Protein AF-A0A7R9R1E2-F1 (afdb_monomer)

Solvent-accessible surface area (backbone atoms only — not comparable to full-atom values): 6616 Å² total; per-residue (Å²): 108,76,72,56,48,27,56,52,49,40,52,48,47,70,73,67,60,62,84,61,45,80,42,80,61,98,63,92,46,63,40,60,72,70,61,75,51,52,69,43,85,47,77,92,64,73,69,56,78,78,54,96,47,94,82,52,51,57,68,95,64,85,60,48,78,83,49,60,67,67,58,45,48,53,50,49,55,51,50,47,62,74,41,40,69,61,50,50,58,49,36,54,52,46,35,74,73,74,42,78,75,68,83,79,129

Structure (mmCIF, N/CA/C/O backbone):
data_AF-A0A7R9R1E2-F1
#
_entry.id   AF-A0A7R9R1E2-F1
#
loop_
_atom_site.group_PDB
_atom_site.id
_atom_site.type_symbol
_atom_site.label_atom_id
_atom_site.label_alt_id
_atom_site.label_comp_id
_atom_site.label_asym_id
_atom_site.label_entity_id
_atom_site.label_seq_id
_atom_site.pdbx_PDB_ins_code
_atom_site.Cartn_x
_atom_site.Cartn_y
_atom_site.Cartn_z
_atom_site.occupancy
_atom_site.B_iso_or_equiv
_atom_site.auth_seq_id
_atom_site.auth_comp_id
_atom_site.auth_asym_id
_atom_site.auth_atom_id
_atom_site.pdbx_PDB_model_num
ATOM 1 N N . MET A 1 1 ? -9.989 12.004 -2.104 1.00 58.34 1 MET A N 1
ATOM 2 C CA . MET A 1 1 ? -10.372 10.600 -2.363 1.00 58.34 1 MET A CA 1
ATOM 3 C C . MET A 1 1 ? -9.896 9.649 -1.265 1.00 58.34 1 MET A C 1
ATOM 5 O O . MET A 1 1 ? -10.740 9.168 -0.530 1.00 58.34 1 MET A O 1
ATOM 9 N N . THR A 1 2 ? -8.593 9.386 -1.074 1.00 64.06 2 THR A N 1
ATOM 10 C CA . THR A 1 2 ? -8.145 8.396 -0.057 1.00 64.06 2 THR A CA 1
ATOM 11 C C . THR A 1 2 ? -8.410 8.826 1.390 1.00 64.06 2 THR A C 1
ATOM 13 O O . THR A 1 2 ? -8.748 7.995 2.221 1.00 64.06 2 THR A O 1
ATOM 16 N N . LYS A 1 3 ? -8.313 10.129 1.687 1.00 78.12 3 LYS A N 1
ATOM 17 C CA . LYS A 1 3 ? -8.632 10.674 3.020 1.00 78.12 3 LYS A CA 1
ATOM 18 C C . LYS A 1 3 ? -10.130 10.609 3.333 1.00 78.12 3 LYS A C 1
ATOM 20 O O . LYS A 1 3 ? -10.501 10.362 4.470 1.00 78.12 3 LYS A O 1
ATOM 25 N N . ASP A 1 4 ? -10.969 10.789 2.317 1.00 87.44 4 ASP A N 1
ATOM 26 C CA . ASP A 1 4 ? -12.428 10.723 2.460 1.00 87.44 4 ASP A CA 1
ATOM 27 C C . ASP A 1 4 ? -12.874 9.278 2.719 1.00 87.44 4 ASP A C 1
ATOM 29 O O . ASP A 1 4 ? -13.759 9.037 3.533 1.00 87.44 4 ASP A O 1
ATOM 33 N N . LEU A 1 5 ? -12.199 8.307 2.086 1.00 89.69 5 LEU A N 1
ATOM 34 C CA . LEU A 1 5 ? -12.427 6.885 2.337 1.00 89.69 5 LEU A CA 1
ATOM 35 C C . LEU A 1 5 ? -12.115 6.496 3.789 1.00 89.69 5 LEU A C 1
ATOM 37 O O . LEU A 1 5 ? -12.863 5.710 4.356 1.00 89.69 5 LEU A O 1
ATOM 41 N N . ASP A 1 6 ? -11.061 7.056 4.395 1.00 94.31 6 ASP A N 1
ATOM 42 C CA . ASP A 1 6 ? -10.719 6.805 5.807 1.00 94.31 6 ASP A CA 1
ATOM 43 C C . ASP A 1 6 ? -11.883 7.156 6.742 1.00 94.31 6 ASP A C 1
ATOM 45 O O . ASP A 1 6 ? -12.270 6.353 7.584 1.00 94.31 6 ASP A O 1
ATOM 49 N N . VAL A 1 7 ? -12.492 8.328 6.532 1.00 94.81 7 VAL A N 1
ATOM 50 C CA . VAL A 1 7 ? -13.637 8.813 7.319 1.00 94.81 7 VAL A CA 1
ATOM 51 C C . VAL A 1 7 ? -14.876 7.946 7.099 1.00 94.81 7 VAL A C 1
ATOM 53 O O . VAL A 1 7 ? -15.588 7.628 8.048 1.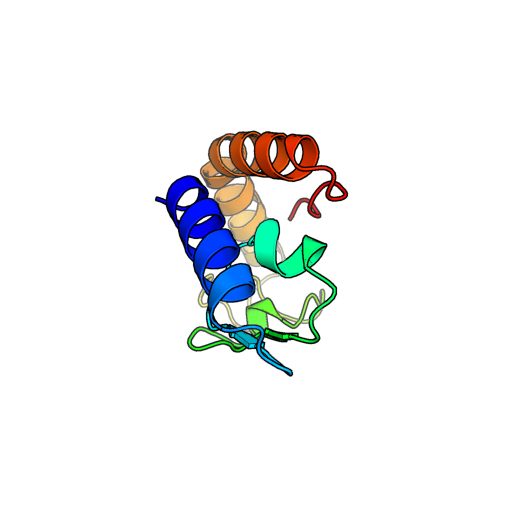00 94.81 7 VAL A O 1
ATOM 56 N N . ILE A 1 8 ? -15.137 7.549 5.851 1.00 95.44 8 ILE A N 1
ATOM 57 C CA . ILE A 1 8 ? -16.276 6.682 5.524 1.00 95.44 8 ILE A CA 1
ATOM 58 C C . ILE A 1 8 ? -16.117 5.318 6.199 1.00 95.44 8 ILE A C 1
ATOM 60 O O . ILE A 1 8 ? -17.067 4.818 6.797 1.00 95.44 8 ILE A O 1
ATOM 64 N N . VAL A 1 9 ? -14.925 4.722 6.119 1.00 95.50 9 VAL A N 1
ATOM 65 C CA . VAL A 1 9 ? -14.650 3.421 6.735 1.00 95.50 9 VAL A CA 1
ATOM 66 C C . VAL A 1 9 ? -14.775 3.509 8.253 1.00 95.50 9 VAL A C 1
ATOM 68 O O . VAL A 1 9 ? -15.421 2.645 8.831 1.00 95.50 9 VAL A O 1
ATOM 71 N N . ASP A 1 10 ? -14.255 4.558 8.891 1.00 96.56 10 ASP A N 1
ATOM 72 C CA . ASP A 1 10 ? -14.396 4.768 10.340 1.00 96.56 10 ASP A CA 1
ATOM 73 C C . ASP A 1 10 ? -15.871 4.769 10.787 1.00 96.56 10 ASP A C 1
ATOM 75 O O . ASP A 1 10 ? -16.261 4.027 11.692 1.00 96.56 10 ASP A O 1
ATOM 79 N N . GLY A 1 11 ? -16.722 5.516 10.072 1.00 97.25 11 GLY A N 1
ATOM 80 C CA . GLY A 1 11 ? -18.166 5.532 10.320 1.00 97.25 11 GLY A CA 1
ATOM 81 C C . GLY A 1 11 ? -18.809 4.152 10.155 1.00 97.25 11 GLY A C 1
ATOM 82 O O . GLY A 1 11 ? -19.531 3.691 11.038 1.00 97.25 11 GLY A O 1
ATOM 83 N N . LEU A 1 12 ? -18.490 3.446 9.066 1.00 96.81 12 LEU A N 1
ATOM 84 C CA . LEU A 1 12 ? -19.023 2.105 8.807 1.00 96.81 12 LEU A CA 1
ATOM 85 C C . LEU A 1 12 ? -18.597 1.086 9.870 1.00 96.81 12 LEU A C 1
ATOM 87 O O . LEU A 1 12 ? -19.411 0.254 10.268 1.00 96.81 12 LEU A O 1
ATOM 91 N N . LEU A 1 13 ? -17.350 1.135 10.342 1.00 97.31 13 LEU A N 1
ATOM 92 C CA . LEU A 1 13 ? -16.861 0.225 11.379 1.00 97.31 13 LEU A CA 1
ATOM 93 C C . LEU A 1 13 ? -17.577 0.462 12.715 1.00 97.31 13 LEU A C 1
ATOM 95 O O . LEU A 1 13 ? -17.959 -0.507 13.372 1.00 97.31 13 LEU A O 1
ATOM 99 N N . SER A 1 14 ? -17.816 1.724 13.083 1.00 96.81 14 SER A N 1
ATOM 100 C CA . SER A 1 14 ? -18.572 2.092 14.290 1.00 96.81 14 SER A CA 1
ATOM 101 C C . SER A 1 14 ? -20.039 1.641 14.223 1.00 96.81 14 SER A C 1
ATOM 103 O O . SER A 1 14 ? -20.588 1.104 15.195 1.00 96.81 14 SER A O 1
ATOM 105 N N . ASP A 1 15 ? -20.666 1.805 13.057 1.00 97.94 15 ASP A N 1
ATOM 106 C CA . ASP A 1 15 ? -22.081 1.498 12.855 1.00 97.94 15 ASP A CA 1
ATOM 107 C C . ASP A 1 15 ? -22.335 -0.012 12.774 1.00 97.94 15 ASP A C 1
ATOM 109 O O . ASP A 1 15 ? -23.186 -0.543 13.499 1.00 97.94 15 ASP A O 1
ATOM 113 N N . ILE A 1 16 ? -21.580 -0.707 11.916 1.00 97.88 16 ILE A N 1
ATOM 114 C CA . ILE A 1 16 ? -21.773 -2.127 11.596 1.00 97.88 16 ILE A CA 1
ATOM 115 C C . ILE A 1 16 ? -21.159 -3.030 12.671 1.00 97.88 16 ILE A C 1
ATOM 117 O O . ILE A 1 16 ? -21.752 -4.057 12.994 1.00 97.88 16 ILE A O 1
ATOM 121 N N . ARG A 1 17 ? -20.003 -2.650 13.237 1.00 96.81 17 ARG A N 1
ATOM 122 C CA . ARG A 1 17 ? -19.199 -3.459 14.180 1.00 96.81 17 ARG A CA 1
ATOM 123 C C . ARG A 1 17 ? -18.957 -4.890 13.673 1.00 96.81 17 ARG A C 1
ATOM 125 O O . ARG A 1 17 ? -19.409 -5.844 14.303 1.00 96.81 17 ARG A O 1
ATOM 132 N N . PRO A 1 18 ? -18.291 -5.049 12.515 1.00 97.94 18 PRO A N 1
ATOM 133 C CA . PRO A 1 18 ? -18.068 -6.364 11.932 1.00 97.94 18 PRO A CA 1
ATOM 134 C C . PRO A 1 18 ? -17.055 -7.182 12.744 1.00 97.94 18 PRO A C 1
ATOM 136 O O . PRO A 1 18 ? -16.098 -6.633 13.286 1.00 97.94 18 PRO A O 1
ATOM 139 N N . ASP A 1 19 ? -17.216 -8.506 12.744 1.00 98.31 19 ASP A N 1
ATOM 140 C CA . ASP A 1 19 ? -16.233 -9.431 13.327 1.00 98.31 19 ASP A CA 1
ATOM 141 C C . ASP A 1 19 ? -14.958 -9.557 12.471 1.00 98.31 19 ASP A C 1
ATOM 143 O O . ASP A 1 19 ? -13.883 -9.879 12.975 1.00 98.31 19 ASP A O 1
ATOM 147 N N . VAL A 1 20 ? -15.076 -9.322 11.159 1.00 97.88 20 VAL A N 1
ATOM 148 C CA . VAL A 1 20 ? -13.975 -9.378 10.191 1.00 97.88 20 VAL A CA 1
ATOM 149 C C . VAL A 1 20 ? -14.253 -8.460 9.001 1.00 97.88 20 VAL A C 1
ATOM 151 O O . VAL A 1 20 ? -15.398 -8.318 8.569 1.00 97.88 20 VAL A O 1
ATOM 154 N N . VAL A 1 21 ? -13.201 -7.864 8.436 1.00 97.38 21 VAL A N 1
ATOM 155 C CA . VAL A 1 21 ? -13.279 -7.033 7.224 1.00 97.38 21 VAL A CA 1
ATOM 156 C C . VAL A 1 21 ? -12.503 -7.678 6.080 1.00 97.38 21 VAL A C 1
ATOM 158 O O . VAL A 1 21 ? -11.355 -8.082 6.243 1.00 97.38 21 VAL A O 1
ATOM 161 N N . ILE A 1 22 ? -13.105 -7.731 4.893 1.00 95.75 22 ILE A N 1
ATOM 162 C CA . ILE A 1 22 ? -12.406 -8.069 3.648 1.00 95.75 22 ILE A CA 1
ATOM 163 C C . ILE A 1 22 ? -12.272 -6.781 2.846 1.00 95.75 22 ILE A C 1
ATOM 165 O O . ILE A 1 22 ? -13.267 -6.098 2.605 1.00 95.75 22 ILE A O 1
ATOM 169 N N . VAL A 1 23 ? -11.049 -6.441 2.449 1.00 93.50 23 VAL A N 1
ATOM 170 C CA . VAL A 1 23 ? -10.756 -5.196 1.739 1.00 93.50 23 VAL A CA 1
ATOM 171 C C . VAL A 1 23 ? -9.996 -5.482 0.446 1.00 93.50 23 VAL A C 1
ATOM 173 O O . VAL A 1 23 ? -8.981 -6.173 0.451 1.00 93.50 23 VAL A O 1
ATOM 176 N N . ASP A 1 24 ? -10.485 -4.951 -0.673 1.00 92.88 24 ASP A N 1
ATOM 177 C CA . ASP A 1 24 ? -9.765 -4.904 -1.953 1.00 92.88 24 ASP A CA 1
ATOM 178 C C . ASP A 1 24 ? -9.318 -3.459 -2.189 1.00 92.88 24 ASP A C 1
ATOM 180 O O . ASP A 1 24 ? -10.040 -2.635 -2.754 1.00 92.88 24 ASP A O 1
ATOM 184 N N . GLN A 1 25 ? -8.169 -3.106 -1.617 1.00 89.50 25 GLN A N 1
ATOM 185 C CA . GLN A 1 25 ? -7.604 -1.764 -1.699 1.00 89.50 25 GLN A CA 1
ATOM 186 C C . GLN A 1 25 ? -6.079 -1.849 -1.676 1.00 89.50 25 GLN A C 1
ATOM 188 O O . GLN A 1 25 ? -5.494 -2.533 -0.842 1.00 89.50 25 GLN A O 1
ATOM 193 N N . ALA A 1 26 ? -5.425 -1.092 -2.557 1.00 86.56 26 ALA A N 1
ATOM 194 C CA . ALA A 1 26 ? -3.965 -1.095 -2.694 1.00 86.56 26 ALA A CA 1
ATOM 195 C C . ALA A 1 26 ? -3.247 -0.133 -1.724 1.00 86.56 26 ALA A C 1
ATOM 197 O O . ALA A 1 26 ? -2.023 -0.026 -1.727 1.00 86.56 26 ALA A O 1
ATOM 198 N N . ARG A 1 27 ? -3.996 0.648 -0.940 1.00 88.31 27 ARG A N 1
ATOM 199 C CA . ARG A 1 27 ? -3.480 1.707 -0.059 1.00 88.31 27 ARG A CA 1
ATOM 200 C C . ARG A 1 27 ? -3.939 1.492 1.375 1.00 88.31 27 ARG A C 1
ATOM 202 O O . ARG A 1 27 ? -5.048 1.028 1.613 1.00 88.31 27 ARG A O 1
ATOM 209 N N . CYS A 1 28 ? -3.099 1.915 2.315 1.00 88.81 28 CYS A N 1
ATOM 210 C CA . CYS A 1 28 ? -3.428 1.925 3.737 1.00 88.81 28 CYS A CA 1
ATOM 211 C C . CYS A 1 28 ? -4.714 2.731 4.004 1.00 88.81 28 CYS A C 1
ATOM 213 O O . CYS A 1 28 ? -4.857 3.853 3.509 1.00 88.81 28 CYS A O 1
ATOM 215 N N . ILE A 1 29 ? -5.615 2.157 4.805 1.00 93.88 29 ILE A N 1
ATOM 216 C CA . ILE A 1 29 ? -6.798 2.819 5.364 1.00 93.88 29 ILE A CA 1
ATOM 217 C C . ILE A 1 29 ? -6.584 2.907 6.881 1.00 93.88 29 ILE A C 1
ATOM 219 O O . ILE A 1 29 ? -6.789 1.905 7.572 1.00 93.88 29 ILE A O 1
ATOM 223 N N . PRO A 1 30 ? -6.131 4.057 7.411 1.00 95.00 30 PRO A N 1
ATOM 224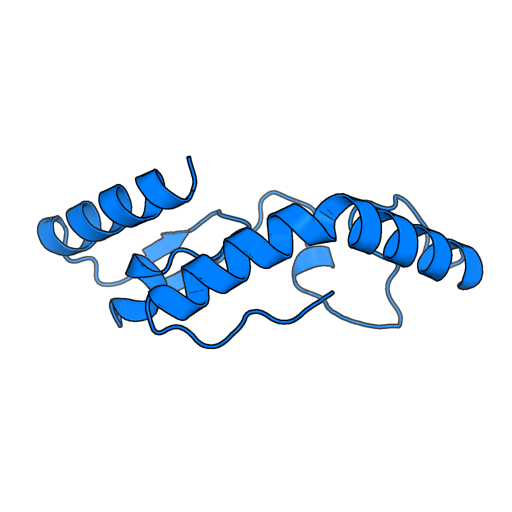 C CA . PRO A 1 30 ? -5.817 4.195 8.824 1.00 95.00 30 PRO A CA 1
ATOM 225 C C . PRO A 1 30 ? -6.910 3.759 9.800 1.00 95.00 30 PRO A C 1
ATOM 227 O O . PRO A 1 30 ? -6.602 3.068 10.765 1.00 95.00 30 PRO A O 1
ATOM 230 N N . ALA A 1 31 ? -8.171 4.092 9.533 1.00 95.56 31 ALA A N 1
ATOM 231 C CA . ALA A 1 31 ? -9.315 3.691 10.343 1.00 95.56 31 ALA A CA 1
ATOM 232 C C . ALA A 1 31 ? -9.407 2.167 10.482 1.00 95.56 31 ALA A C 1
ATOM 234 O O . ALA A 1 31 ? -9.589 1.655 11.582 1.00 95.56 31 ALA A O 1
ATOM 235 N N . LEU A 1 32 ? -9.189 1.427 9.389 1.00 95.44 32 LEU A N 1
ATOM 236 C CA . LEU A 1 32 ? -9.184 -0.034 9.421 1.00 95.44 32 LEU A CA 1
ATOM 237 C C . LEU A 1 32 ? -8.008 -0.572 10.244 1.00 95.44 32 LEU A C 1
ATOM 239 O O . LEU A 1 32 ? -8.208 -1.429 11.101 1.00 95.44 32 LEU A O 1
ATOM 243 N N . VAL A 1 33 ? -6.800 -0.037 10.033 1.00 94.19 33 VAL A N 1
ATOM 244 C CA . VAL A 1 33 ? -5.589 -0.457 10.763 1.00 94.19 33 VAL A CA 1
ATOM 245 C C . VAL A 1 33 ? -5.718 -0.198 12.268 1.00 94.19 33 VAL A C 1
ATOM 247 O O . VAL A 1 33 ? -5.313 -1.035 13.071 1.00 94.19 33 VAL A O 1
ATOM 250 N N . LEU A 1 34 ? -6.297 0.940 12.655 1.00 95.25 34 LEU A N 1
ATOM 251 C CA . LEU A 1 34 ? -6.455 1.355 14.051 1.00 95.25 34 LEU A CA 1
ATOM 252 C C . LEU A 1 34 ? -7.674 0.729 14.743 1.00 95.25 34 LEU A C 1
ATOM 254 O O . LEU A 1 34 ? -7.731 0.734 15.970 1.00 95.25 34 LEU A O 1
ATOM 258 N N . SER A 1 35 ? -8.629 0.176 13.990 1.00 95.06 35 SER A N 1
ATOM 259 C CA . SER A 1 35 ? -9.871 -0.388 14.541 1.00 95.06 35 SER A CA 1
ATOM 260 C C . SER A 1 35 ? -9.666 -1.598 15.457 1.00 95.06 35 SER A C 1
ATOM 262 O O . SER A 1 35 ? -10.541 -1.918 16.258 1.00 95.06 35 SER A O 1
ATOM 26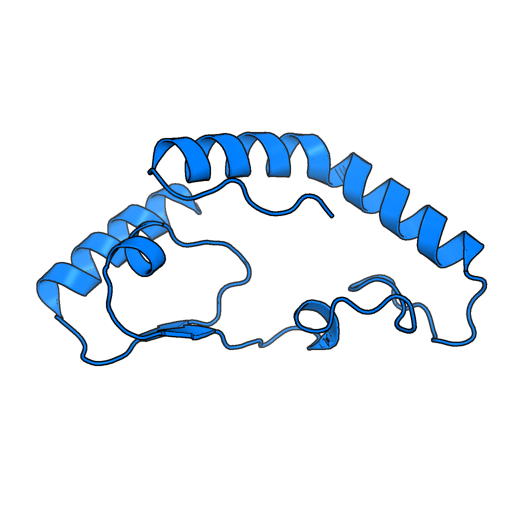4 N N . GLY A 1 36 ? -8.543 -2.310 15.314 1.00 94.56 36 GLY A N 1
ATOM 265 C CA . GLY A 1 36 ? -8.298 -3.586 15.991 1.00 94.56 36 GLY A CA 1
ATOM 266 C C . GLY A 1 36 ? -9.153 -4.753 15.475 1.00 94.56 36 GLY A C 1
ATOM 267 O O . GLY A 1 36 ? -8.986 -5.873 15.954 1.00 94.56 36 GLY A O 1
ATOM 268 N N . ILE A 1 37 ? -10.035 -4.522 14.496 1.00 97.44 37 ILE A N 1
ATOM 269 C CA . ILE A 1 37 ? -10.846 -5.569 13.870 1.00 97.44 37 ILE A CA 1
ATOM 270 C C . ILE A 1 37 ? -9.944 -6.399 12.942 1.00 97.44 37 ILE A C 1
ATOM 272 O O . ILE A 1 37 ? -9.210 -5.822 12.134 1.00 97.44 37 ILE A O 1
ATOM 276 N N . PRO A 1 38 ? -9.983 -7.742 13.013 1.00 97.56 38 PRO A N 1
ATOM 277 C CA . PRO A 1 38 ? -9.273 -8.595 12.067 1.00 97.56 38 PRO A CA 1
ATOM 278 C C . PRO A 1 38 ? -9.669 -8.285 10.620 1.00 97.56 38 PRO A C 1
ATOM 280 O O . PRO A 1 38 ? -10.853 -8.171 10.296 1.00 97.56 38 PRO A O 1
ATOM 283 N N . TRP A 1 39 ? -8.689 -8.182 9.723 1.00 96.31 39 TRP A N 1
ATOM 284 C CA . TRP A 1 39 ? -8.956 -7.876 8.321 1.00 96.31 39 TRP A CA 1
ATOM 285 C C . TRP A 1 39 ? -8.090 -8.682 7.355 1.00 96.31 39 TRP A C 1
ATOM 287 O O . TRP A 1 39 ? -6.979 -9.102 7.677 1.00 96.31 39 TRP A O 1
ATOM 297 N N . VAL A 1 40 ? -8.631 -8.895 6.155 1.00 94.44 40 VAL A N 1
ATOM 298 C CA . VAL A 1 40 ? -7.998 -9.621 5.053 1.00 94.44 40 VAL A CA 1
ATOM 299 C C . VAL A 1 40 ? -7.878 -8.690 3.853 1.00 94.44 40 VAL A C 1
ATOM 301 O O . VAL A 1 40 ? -8.887 -8.245 3.303 1.00 94.44 40 VAL A O 1
ATOM 304 N N . ALA A 1 41 ? -6.641 -8.412 3.437 1.00 91.12 41 ALA A N 1
ATOM 305 C CA . ALA A 1 41 ? -6.375 -7.782 2.149 1.00 91.12 41 ALA A CA 1
ATOM 306 C C . ALA A 1 41 ? -6.587 -8.791 1.021 1.00 91.12 41 ALA A C 1
ATOM 308 O O . ALA A 1 41 ? -6.079 -9.911 1.055 1.00 91.12 41 ALA A O 1
ATOM 309 N N . THR A 1 42 ? -7.304 -8.355 -0.002 1.00 91.31 42 THR A N 1
ATOM 310 C CA . THR A 1 42 ? -7.446 -9.054 -1.274 1.00 91.31 42 THR A CA 1
ATOM 311 C C . THR A 1 42 ? -6.805 -8.229 -2.379 1.00 91.31 42 THR A C 1
ATOM 313 O O . THR A 1 42 ? -6.546 -7.036 -2.221 1.00 91.31 42 THR A O 1
ATOM 316 N N . CYS A 1 43 ? -6.490 -8.905 -3.477 1.00 87.44 43 CYS A N 1
ATOM 317 C CA . CYS A 1 43 ? -5.813 -8.326 -4.620 1.00 87.44 43 CYS A CA 1
ATOM 318 C C . CYS A 1 43 ? -6.558 -8.717 -5.886 1.00 87.44 43 CYS A C 1
ATOM 320 O O . CYS A 1 43 ? -6.576 -9.895 -6.246 1.00 87.44 43 CYS A O 1
ATOM 322 N N . SER A 1 44 ? -7.140 -7.738 -6.568 1.00 90.00 44 SER A N 1
ATOM 323 C CA . SER A 1 44 ? -7.656 -7.916 -7.930 1.00 90.00 44 SER A CA 1
ATOM 324 C C . SER A 1 44 ? -6.615 -7.604 -9.013 1.00 90.00 44 SER A C 1
ATOM 326 O O . SER A 1 44 ? -6.805 -7.959 -10.177 1.00 90.00 44 SER A O 1
ATOM 328 N N . PHE A 1 45 ? -5.504 -6.961 -8.646 1.00 89.25 45 PHE A N 1
ATOM 329 C CA . PHE A 1 45 ? -4.377 -6.672 -9.531 1.00 89.25 45 PHE A CA 1
ATOM 330 C C . PHE A 1 45 ? -3.348 -7.816 -9.537 1.00 89.25 45 PHE A C 1
ATOM 332 O O . PHE A 1 45 ? -3.605 -8.929 -9.082 1.00 89.25 45 PHE A O 1
ATOM 339 N N . ASN A 1 46 ? -2.177 -7.578 -10.133 1.00 88.75 46 ASN A N 1
ATOM 340 C CA . ASN A 1 46 ? -1.129 -8.590 -10.202 1.00 88.75 46 ASN A CA 1
ATOM 341 C C . ASN A 1 46 ? -0.681 -8.999 -8.775 1.00 88.75 46 ASN A C 1
ATOM 343 O O . ASN A 1 46 ? -0.270 -8.126 -8.009 1.00 88.75 46 ASN A O 1
ATOM 347 N N . PRO A 1 47 ? -0.683 -10.298 -8.416 1.00 88.50 47 PRO A N 1
ATOM 348 C CA . PRO A 1 47 ? -0.253 -10.767 -7.095 1.00 88.50 47 PRO A CA 1
ATOM 349 C C . PRO A 1 47 ? 1.188 -10.410 -6.720 1.00 88.50 47 PRO A C 1
ATOM 351 O O . PRO A 1 47 ? 1.529 -10.431 -5.543 1.00 88.50 47 PRO A O 1
ATOM 354 N N . LEU A 1 48 ? 2.029 -10.065 -7.697 1.00 89.81 48 LEU A N 1
ATOM 355 C CA . LEU A 1 48 ? 3.417 -9.652 -7.497 1.00 89.81 48 LEU A CA 1
ATOM 356 C C . LEU A 1 48 ? 3.568 -8.493 -6.497 1.00 89.81 48 LEU A C 1
ATOM 358 O O . LEU A 1 48 ? 4.556 -8.436 -5.779 1.00 89.81 48 LEU A O 1
ATOM 362 N N . PHE A 1 49 ? 2.552 -7.638 -6.363 1.00 86.25 49 PHE A N 1
ATOM 363 C CA . PHE A 1 49 ? 2.501 -6.588 -5.339 1.00 86.25 49 PHE A CA 1
ATOM 364 C C . PHE A 1 49 ? 2.550 -7.099 -3.888 1.00 86.25 49 PHE A C 1
ATOM 366 O O . PHE A 1 49 ? 2.857 -6.330 -2.984 1.00 86.25 49 PHE A O 1
ATOM 373 N N . PHE A 1 50 ? 2.236 -8.375 -3.651 1.00 86.88 50 PHE A N 1
ATOM 374 C CA . PHE A 1 50 ? 2.295 -9.017 -2.333 1.00 86.88 50 PHE A CA 1
ATOM 375 C C . PHE A 1 50 ? 3.551 -9.875 -2.147 1.00 86.88 50 PHE A C 1
ATOM 377 O O . PHE A 1 50 ? 3.701 -10.529 -1.116 1.00 86.88 50 PHE A O 1
ATOM 384 N N . ILE A 1 51 ? 4.444 -9.903 -3.141 1.00 85.62 51 ILE A N 1
ATOM 385 C CA . ILE A 1 51 ? 5.630 -10.759 -3.159 1.00 85.62 51 ILE A CA 1
ATOM 386 C C . ILE A 1 51 ? 6.873 -9.869 -3.326 1.00 85.62 51 ILE A C 1
ATOM 388 O O . ILE A 1 51 ? 7.441 -9.807 -4.417 1.00 85.62 51 ILE A O 1
ATOM 392 N N . PRO A 1 52 ? 7.311 -9.163 -2.265 1.00 79.25 52 PRO A N 1
ATOM 393 C CA . PRO A 1 52 ? 8.545 -8.389 -2.304 1.00 79.25 52 PRO A CA 1
ATOM 394 C C . PRO A 1 52 ? 9.752 -9.340 -2.319 1.00 79.25 52 PRO A C 1
ATOM 396 O O . PRO A 1 52 ? 10.225 -9.795 -1.279 1.00 79.25 52 PRO A O 1
ATOM 399 N N . ASP A 1 53 ? 10.237 -9.684 -3.515 1.00 88.19 53 ASP A N 1
ATOM 400 C CA . ASP A 1 53 ? 11.348 -10.621 -3.702 1.00 88.19 53 ASP A CA 1
ATOM 401 C C . ASP A 1 53 ? 12.276 -10.178 -4.844 1.00 88.19 53 ASP A C 1
ATOM 403 O O . ASP A 1 53 ? 11.847 -9.975 -5.982 1.00 88.19 53 ASP A O 1
ATOM 407 N N . GLU A 1 54 ? 13.580 -10.086 -4.574 1.00 88.88 54 GLU A N 1
ATOM 408 C CA . GLU A 1 54 ? 14.601 -9.654 -5.545 1.00 88.88 54 GLU A CA 1
ATOM 409 C C . GLU A 1 54 ? 14.738 -10.578 -6.775 1.00 88.88 54 GLU A C 1
ATOM 411 O O . GLU A 1 54 ? 15.313 -10.206 -7.812 1.00 88.88 54 GLU A O 1
ATOM 416 N N . ARG A 1 55 ? 14.220 -11.807 -6.681 1.00 91.44 55 ARG A N 1
ATOM 417 C CA . ARG A 1 55 ? 14.181 -12.781 -7.778 1.00 91.44 55 ARG A CA 1
ATOM 418 C C . ARG A 1 55 ? 13.056 -12.487 -8.769 1.00 91.44 55 ARG A C 1
ATOM 420 O O . ARG A 1 55 ? 13.097 -13.019 -9.877 1.00 91.44 55 ARG A O 1
ATOM 427 N N . THR A 1 56 ? 12.101 -11.633 -8.412 1.00 93.50 56 THR A N 1
ATOM 428 C CA . THR A 1 56 ? 10.934 -11.287 -9.233 1.00 93.50 56 THR A CA 1
ATOM 429 C C . THR A 1 56 ? 11.080 -9.909 -9.890 1.00 93.50 56 THR A C 1
ATOM 431 O O . THR A 1 56 ? 11.701 -9.021 -9.301 1.00 93.50 56 THR A O 1
ATOM 434 N N . PRO A 1 57 ? 10.585 -9.723 -11.132 1.00 94.50 57 PRO A N 1
ATOM 435 C CA . PRO A 1 57 ? 10.635 -8.424 -11.802 1.00 94.50 57 PRO A CA 1
ATOM 436 C C . PRO A 1 57 ? 9.820 -7.383 -11.020 1.00 94.50 57 PRO A C 1
ATOM 438 O O . PRO A 1 57 ? 8.947 -7.770 -10.249 1.00 94.50 57 PRO A O 1
ATOM 441 N N . PRO A 1 58 ? 10.053 -6.074 -11.222 1.00 92.94 58 PRO A N 1
ATOM 442 C CA . PRO A 1 58 ? 9.228 -5.048 -10.595 1.00 92.94 58 PRO A CA 1
ATOM 443 C C . PRO A 1 58 ? 7.764 -5.183 -11.022 1.00 92.94 58 PRO A C 1
ATOM 445 O O . PRO A 1 58 ? 7.465 -5.460 -12.191 1.00 92.94 58 PRO A O 1
ATOM 448 N N . GLU A 1 59 ? 6.844 -4.953 -10.098 1.00 91.38 59 GLU A N 1
ATOM 449 C CA . GLU A 1 59 ? 5.417 -4.906 -10.368 1.00 91.38 59 GLU A CA 1
ATOM 450 C C . GLU A 1 59 ? 5.077 -3.846 -11.429 1.00 91.38 59 GLU A C 1
ATOM 452 O O . GLU A 1 59 ? 5.784 -2.857 -11.601 1.00 91.38 59 GLU A O 1
ATOM 457 N N . LEU A 1 60 ? 4.011 -4.079 -12.203 1.00 90.19 60 LEU A N 1
ATOM 458 C CA . LEU A 1 60 ? 3.573 -3.235 -13.334 1.00 90.19 60 LEU A CA 1
ATOM 459 C C . LEU A 1 60 ? 4.566 -3.065 -14.500 1.00 90.19 60 LEU A C 1
ATOM 461 O O . LEU A 1 60 ? 4.198 -2.466 -15.507 1.00 90.19 60 LEU A O 1
ATOM 465 N N . SER A 1 61 ? 5.787 -3.596 -14.415 1.00 93.75 61 SER A N 1
ATOM 466 C CA . SER A 1 61 ? 6.818 -3.361 -15.435 1.00 93.75 61 SER A CA 1
ATOM 467 C C . SER A 1 61 ? 6.592 -4.101 -16.755 1.00 93.75 61 SER A C 1
ATOM 469 O O . SER A 1 61 ? 7.114 -3.692 -17.788 1.00 93.75 61 SER A O 1
ATOM 471 N N . GLY A 1 62 ? 5.858 -5.218 -16.725 1.00 94.25 62 GLY A N 1
ATOM 472 C CA . GLY A 1 62 ? 5.752 -6.140 -17.861 1.00 94.25 62 GLY A CA 1
ATOM 473 C C . GLY A 1 62 ? 7.053 -6.892 -18.182 1.00 94.25 62 GLY A C 1
ATOM 474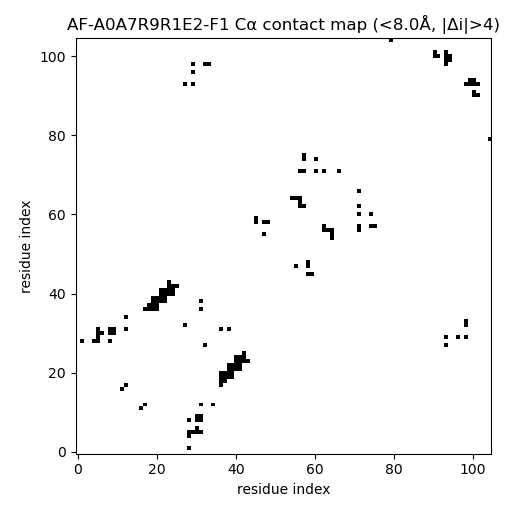 O O . GLY A 1 62 ? 7.106 -7.609 -19.179 1.00 94.25 62 GLY A O 1
ATOM 475 N N . LEU A 1 63 ? 8.097 -6.746 -17.356 1.00 95.19 63 LEU A N 1
ATOM 476 C CA . LEU A 1 63 ? 9.385 -7.414 -17.538 1.00 95.19 63 LEU A CA 1
ATOM 477 C C . LEU A 1 63 ? 9.307 -8.892 -17.138 1.00 95.19 63 LEU A C 1
ATOM 479 O O . LEU A 1 63 ? 8.544 -9.291 -16.259 1.00 95.19 63 LEU A O 1
ATOM 483 N N . SER A 1 64 ? 10.138 -9.708 -17.782 1.00 94.62 64 SER A N 1
ATOM 484 C CA . SER A 1 64 ? 10.285 -11.134 -17.484 1.00 94.62 64 SER A CA 1
ATOM 485 C C . SER A 1 64 ? 11.343 -11.357 -16.403 1.00 94.62 64 SER A C 1
ATOM 487 O O . SER A 1 64 ? 12.270 -10.559 -16.248 1.00 94.62 64 SER A O 1
ATOM 489 N N . ILE A 1 65 ? 11.290 -12.516 -15.739 1.00 95.12 65 ILE A N 1
ATOM 490 C CA . ILE A 1 65 ? 12.378 -13.029 -14.887 1.00 95.12 65 ILE A CA 1
ATOM 491 C C . ILE A 1 65 ? 13.722 -13.143 -15.633 1.00 95.12 65 ILE A C 1
ATOM 493 O O . ILE A 1 65 ? 14.777 -13.131 -15.006 1.00 95.12 65 ILE A O 1
ATOM 497 N N . THR A 1 66 ? 13.687 -13.244 -16.966 1.00 96.31 66 THR A N 1
ATOM 498 C CA . THR A 1 66 ? 14.868 -13.317 -17.840 1.00 96.31 66 THR A CA 1
ATOM 499 C C . THR A 1 66 ? 15.324 -11.957 -18.368 1.00 96.31 66 THR A C 1
ATOM 501 O O . THR A 1 66 ? 16.349 -11.894 -19.044 1.00 96.31 66 THR A O 1
ATOM 504 N N . SER A 1 67 ? 14.575 -10.878 -18.118 1.00 97.06 67 SER A N 1
ATOM 505 C CA . SER A 1 67 ? 14.982 -9.537 -18.542 1.00 97.06 67 SER A CA 1
ATOM 506 C C . SER A 1 67 ? 16.230 -9.083 -17.767 1.00 97.06 67 SER A C 1
ATOM 508 O O . SER A 1 67 ? 16.394 -9.450 -16.597 1.00 97.06 67 SER A O 1
ATOM 510 N N . PRO A 1 68 ?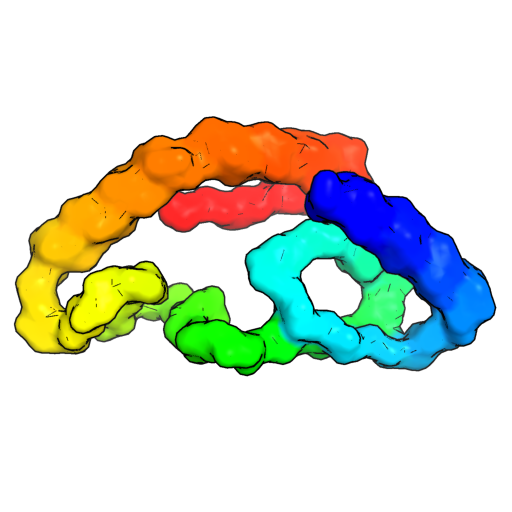 17.110 -8.267 -18.370 1.00 97.25 68 PRO A N 1
ATOM 511 C CA . PRO A 1 68 ? 18.275 -7.720 -17.686 1.00 97.25 68 PRO A CA 1
ATOM 512 C C . PRO A 1 68 ? 17.905 -7.002 -16.380 1.00 97.25 68 PRO A C 1
ATOM 514 O O . PRO A 1 68 ? 17.034 -6.132 -16.354 1.00 97.25 68 PRO A O 1
ATOM 517 N N . LYS A 1 69 ? 18.620 -7.297 -15.286 1.00 95.25 69 LYS A N 1
ATOM 518 C CA . LYS A 1 69 ? 18.407 -6.637 -13.980 1.00 95.25 69 LYS A CA 1
ATOM 519 C C . LYS A 1 69 ? 18.617 -5.115 -14.036 1.00 95.25 69 LYS A C 1
ATOM 521 O O . LYS A 1 69 ? 18.067 -4.390 -13.210 1.00 95.25 69 LYS A O 1
ATOM 526 N N . SER A 1 70 ? 19.379 -4.619 -15.012 1.00 97.12 70 SER A N 1
ATOM 527 C CA . SER A 1 70 ? 19.527 -3.185 -15.285 1.00 97.12 70 SER A CA 1
ATOM 528 C C . SER A 1 70 ? 18.208 -2.530 -15.703 1.00 97.12 70 SER A C 1
ATOM 530 O O . SER A 1 70 ? 17.927 -1.421 -15.257 1.00 97.12 70 SER A O 1
ATOM 532 N N . GLU A 1 71 ? 17.372 -3.214 -16.489 1.00 97.38 71 GLU A N 1
ATOM 533 C CA . GLU A 1 71 ? 16.040 -2.724 -16.871 1.00 97.38 71 GLU A CA 1
ATOM 534 C C . GLU A 1 71 ? 15.098 -2.697 -15.667 1.00 97.38 71 GLU A C 1
ATOM 536 O O . GLU A 1 71 ? 14.332 -1.752 -15.495 1.00 97.38 71 GLU A O 1
ATOM 541 N N . TRP A 1 72 ? 15.213 -3.686 -14.776 1.00 96.06 72 TRP A N 1
ATOM 542 C CA . TRP A 1 72 ? 14.430 -3.730 -13.541 1.00 96.06 72 TRP A CA 1
ATOM 543 C C . TRP A 1 72 ? 14.768 -2.537 -12.655 1.00 96.06 72 TRP A C 1
ATOM 545 O O . TRP A 1 72 ? 13.880 -1.880 -12.118 1.00 96.06 72 TRP A O 1
ATOM 555 N N . LYS A 1 73 ? 16.066 -2.245 -12.513 1.00 95.44 73 LYS A N 1
ATOM 556 C CA . LYS A 1 73 ? 16.531 -1.082 -11.763 1.00 95.44 73 LYS A CA 1
ATOM 557 C C . LYS A 1 73 ? 16.032 0.216 -12.398 1.00 95.44 73 LYS A C 1
ATOM 559 O O . LYS A 1 73 ? 15.477 1.042 -11.686 1.00 95.44 73 LYS A O 1
ATOM 564 N N . ALA A 1 74 ? 16.181 0.370 -13.714 1.00 96.81 74 ALA A N 1
ATOM 565 C CA . ALA A 1 74 ? 15.734 1.566 -14.425 1.00 96.81 74 ALA A CA 1
ATOM 566 C C . ALA A 1 74 ? 14.226 1.813 -14.248 1.00 96.81 74 ALA A C 1
ATOM 568 O O . ALA A 1 74 ? 13.815 2.946 -14.005 1.00 96.81 74 ALA A O 1
ATOM 569 N N . PHE A 1 75 ? 13.410 0.755 -14.304 1.00 95.81 75 PHE A N 1
ATOM 570 C CA . PHE A 1 75 ? 11.972 0.857 -14.065 1.00 95.81 75 PHE A CA 1
ATOM 571 C C . PHE A 1 75 ? 11.652 1.272 -12.623 1.00 95.81 75 PHE A C 1
ATOM 573 O O . PHE A 1 75 ? 10.868 2.199 -12.422 1.00 95.81 75 PHE A O 1
ATOM 580 N N . LYS A 1 76 ? 12.286 0.641 -11.623 1.00 92.62 76 LYS A N 1
ATOM 581 C CA . LYS A 1 76 ? 12.096 1.003 -10.208 1.00 92.62 76 LYS A CA 1
ATOM 582 C C . LYS A 1 76 ? 12.489 2.449 -9.934 1.00 92.62 76 LYS A C 1
ATOM 584 O O . LYS A 1 76 ? 11.712 3.179 -9.331 1.00 92.62 76 LYS A O 1
ATOM 589 N N . ASP A 1 77 ? 13.643 2.888 -10.436 1.00 94.94 77 ASP A N 1
ATOM 590 C CA . ASP A 1 77 ? 14.098 4.272 -10.285 1.00 94.94 77 ASP A CA 1
ATOM 591 C C . ASP A 1 77 ? 13.075 5.257 -10.894 1.00 94.94 77 ASP A C 1
ATOM 593 O O . ASP A 1 77 ? 12.739 6.272 -10.278 1.00 94.94 77 ASP A O 1
ATOM 597 N N . ALA A 1 78 ? 12.542 4.945 -12.084 1.00 96.12 78 ALA A N 1
ATOM 598 C CA . ALA A 1 78 ? 11.556 5.778 -12.769 1.00 96.12 78 ALA A CA 1
ATOM 599 C C . ALA A 1 78 ? 10.217 5.851 -12.016 1.00 96.12 78 ALA A C 1
ATOM 601 O O . ALA A 1 78 ? 9.681 6.946 -11.829 1.00 96.12 78 ALA A O 1
ATOM 602 N N . ILE A 1 79 ? 9.690 4.714 -11.548 1.00 93.25 79 ILE A N 1
ATOM 603 C CA . ILE A 1 79 ? 8.447 4.665 -10.766 1.00 93.25 79 ILE A CA 1
ATOM 604 C C . ILE A 1 79 ? 8.613 5.366 -9.421 1.00 93.25 79 ILE A C 1
ATOM 606 O O . ILE A 1 79 ? 7.783 6.211 -9.080 1.00 93.25 79 ILE A O 1
ATOM 610 N N . ASN A 1 80 ? 9.702 5.094 -8.698 1.00 91.38 80 ASN A N 1
ATOM 611 C CA . ASN A 1 80 ? 9.979 5.732 -7.416 1.00 91.38 80 ASN A CA 1
ATOM 612 C C . ASN A 1 80 ? 10.072 7.248 -7.588 1.00 91.38 80 ASN A C 1
ATOM 614 O O . ASN A 1 80 ? 9.442 7.984 -6.835 1.00 91.38 80 ASN A O 1
ATOM 618 N N . SER A 1 81 ? 10.762 7.732 -8.626 1.00 94.50 81 SER A N 1
ATOM 619 C CA . SER A 1 81 ? 10.832 9.164 -8.931 1.00 94.50 81 SER A CA 1
ATOM 620 C C . SER A 1 81 ? 9.458 9.766 -9.251 1.00 94.50 81 SER A C 1
ATOM 622 O O . SER A 1 81 ? 9.091 10.792 -8.675 1.00 94.50 81 SER A O 1
ATOM 624 N N . ALA A 1 82 ? 8.671 9.113 -10.112 1.00 95.44 82 ALA A N 1
ATOM 625 C CA . ALA A 1 82 ? 7.355 9.597 -10.523 1.00 95.44 82 ALA A CA 1
ATOM 626 C C . ALA A 1 82 ? 6.345 9.639 -9.364 1.00 95.44 82 ALA A C 1
ATOM 628 O O . ALA A 1 82 ? 5.499 10.532 -9.301 1.00 95.44 82 ALA A O 1
ATOM 629 N N . GLN A 1 83 ? 6.430 8.684 -8.436 1.00 92.44 83 GLN A N 1
ATOM 630 C CA . GLN A 1 83 ? 5.492 8.557 -7.323 1.00 92.44 83 GLN A CA 1
ATOM 631 C C . GLN A 1 83 ? 5.958 9.264 -6.049 1.00 92.44 83 GLN A C 1
ATOM 633 O O . GLN A 1 83 ? 5.121 9.531 -5.185 1.00 92.44 83 GLN A O 1
ATOM 638 N N . TYR A 1 84 ? 7.247 9.606 -5.928 1.00 91.69 84 TYR A N 1
ATOM 639 C CA . TYR A 1 84 ? 7.866 10.066 -4.681 1.00 91.69 84 TYR A CA 1
ATOM 640 C C . TYR A 1 84 ? 7.077 11.173 -3.982 1.00 91.69 84 TYR A C 1
ATOM 642 O O . TYR A 1 84 ? 6.777 11.060 -2.796 1.00 91.69 84 TYR A O 1
ATOM 650 N N . SER A 1 85 ? 6.693 12.231 -4.704 1.00 93.69 85 SER A N 1
ATOM 651 C CA . SER A 1 85 ? 5.975 13.351 -4.084 1.00 93.69 85 SER A CA 1
ATOM 652 C C . SER A 1 85 ? 4.613 12.925 -3.533 1.00 93.69 85 SER A C 1
ATOM 654 O O . SER A 1 85 ? 4.258 13.306 -2.420 1.00 93.69 85 SER A O 1
ATOM 656 N N . GLY A 1 86 ? 3.852 12.130 -4.291 1.00 92.69 86 GLY A N 1
ATOM 657 C CA . GLY A 1 86 ? 2.547 11.637 -3.852 1.00 92.69 86 GLY A CA 1
ATOM 658 C C . GLY A 1 86 ? 2.669 10.630 -2.710 1.00 92.69 86 GLY A C 1
ATOM 659 O O . GLY A 1 86 ? 1.896 10.683 -1.752 1.00 92.69 86 GLY A O 1
ATOM 660 N N . TRP A 1 87 ? 3.672 9.751 -2.775 1.00 92.38 87 TRP A N 1
ATOM 661 C CA . TRP A 1 87 ? 3.991 8.805 -1.711 1.00 92.38 87 TRP A CA 1
ATOM 662 C C . TRP A 1 87 ? 4.364 9.522 -0.418 1.00 92.38 87 TRP A C 1
ATOM 664 O O . TRP A 1 87 ? 3.795 9.216 0.624 1.00 92.38 87 TRP A O 1
ATOM 674 N N . LYS A 1 88 ? 5.246 10.523 -0.491 1.00 93.75 88 LYS A N 1
ATOM 675 C CA . LYS A 1 88 ? 5.677 11.317 0.660 1.00 93.75 88 LYS A CA 1
ATOM 676 C C . LYS A 1 88 ? 4.490 11.978 1.357 1.00 93.75 88 LYS A C 1
ATOM 678 O O . LYS A 1 88 ? 4.296 11.758 2.547 1.00 93.75 88 LYS A O 1
ATOM 683 N N . THR A 1 89 ? 3.652 12.707 0.618 1.00 94.38 89 THR A N 1
ATOM 684 C CA . THR A 1 89 ? 2.461 13.363 1.186 1.00 94.38 89 THR A CA 1
ATOM 685 C C . THR A 1 89 ? 1.470 12.358 1.774 1.00 94.38 89 THR A C 1
ATOM 687 O O . THR A 1 89 ? 0.842 12.623 2.800 1.00 94.38 89 THR A O 1
ATOM 690 N N . PHE A 1 90 ? 1.309 11.195 1.141 1.00 93.25 90 PHE A N 1
ATOM 691 C CA . PHE A 1 90 ? 0.458 10.138 1.676 1.00 93.25 90 PHE A CA 1
ATOM 692 C C . PHE A 1 90 ? 1.027 9.550 2.970 1.00 93.25 90 PHE A C 1
ATOM 694 O O . PHE A 1 90 ? 0.289 9.400 3.939 1.00 93.25 90 PHE A O 1
ATOM 701 N N . ASN A 1 91 ? 2.329 9.267 3.003 1.00 94.31 91 ASN A N 1
ATOM 702 C CA . ASN A 1 91 ? 3.008 8.712 4.165 1.00 94.31 91 ASN A CA 1
ATOM 703 C C . ASN A 1 91 ? 2.982 9.685 5.352 1.00 94.31 91 ASN A C 1
ATOM 705 O O . ASN A 1 91 ? 2.649 9.287 6.460 1.00 94.31 91 ASN A O 1
ATOM 709 N N . GLU A 1 92 ? 3.229 10.976 5.118 1.00 95.19 92 GLU A N 1
ATOM 710 C CA . GLU A 1 92 ? 3.093 12.023 6.142 1.00 95.19 92 GLU A CA 1
ATOM 711 C C . GLU A 1 92 ? 1.685 12.042 6.748 1.00 95.19 92 GLU A C 1
ATOM 713 O O . GLU A 1 92 ? 1.523 12.150 7.964 1.00 95.19 92 GLU A O 1
ATOM 718 N N . TRP A 1 93 ? 0.655 11.884 5.913 1.00 95.12 93 TRP A N 1
ATOM 719 C CA . TRP A 1 93 ? -0.716 11.784 6.395 1.00 95.12 93 TRP A CA 1
ATOM 720 C C . TRP A 1 93 ? -0.954 10.497 7.197 1.00 95.12 93 TRP A C 1
ATOM 722 O O . TRP A 1 93 ? -1.521 10.585 8.282 1.00 95.12 93 TRP A O 1
ATOM 732 N N . VAL A 1 94 ? -0.488 9.331 6.738 1.00 95.06 94 VAL A N 1
ATOM 733 C CA . VAL A 1 94 ? -0.605 8.061 7.485 1.00 95.06 94 VAL A CA 1
ATOM 734 C C . VAL A 1 94 ? 0.072 8.163 8.855 1.00 95.06 94 VAL A C 1
ATOM 736 O O . VAL A 1 94 ? -0.543 7.836 9.870 1.00 95.06 94 VAL A O 1
ATOM 739 N N . VAL A 1 95 ? 1.283 8.720 8.904 1.00 95.75 95 VAL A N 1
ATOM 740 C CA . VAL A 1 95 ? 2.016 8.965 10.153 1.00 95.75 95 VAL A CA 1
ATOM 741 C C . VAL A 1 95 ? 1.259 9.923 11.069 1.00 95.75 95 VAL A C 1
ATOM 743 O O . VAL A 1 95 ? 1.150 9.669 12.266 1.00 95.75 95 VAL A O 1
ATOM 746 N N . SER A 1 96 ? 0.650 10.984 10.526 1.00 95.56 96 SER A N 1
ATOM 747 C CA . SER A 1 96 ? -0.166 11.913 11.322 1.00 95.56 96 SER A CA 1
ATOM 748 C C . SER A 1 96 ? -1.404 11.268 11.962 1.00 95.56 96 SER A C 1
ATOM 750 O O . SER A 1 96 ? -1.954 11.823 12.911 1.00 95.56 96 SER A O 1
ATOM 752 N N . ARG A 1 97 ? -1.840 10.095 11.477 1.00 94.88 97 ARG A N 1
ATOM 753 C CA . ARG A 1 97 ? -2.934 9.303 12.069 1.00 94.88 97 ARG A CA 1
ATOM 754 C C . ARG A 1 97 ? -2.454 8.364 13.181 1.00 94.88 97 ARG A C 1
ATOM 756 O O . ARG A 1 97 ? -3.282 7.709 13.799 1.00 94.88 97 ARG A O 1
ATOM 763 N N . GLY A 1 98 ? -1.149 8.317 13.462 1.00 94.31 98 GLY A N 1
ATOM 764 C CA . GLY A 1 98 ? -0.559 7.475 14.507 1.00 94.31 98 GLY A CA 1
ATOM 765 C C . GLY A 1 98 ? -0.113 6.091 14.028 1.00 94.31 98 GLY A C 1
ATOM 766 O O . GLY A 1 98 ? 0.175 5.230 14.854 1.00 94.31 98 GLY A O 1
ATOM 767 N N . ILE A 1 99 ? -0.047 5.868 12.713 1.00 94.06 99 ILE A N 1
ATOM 768 C C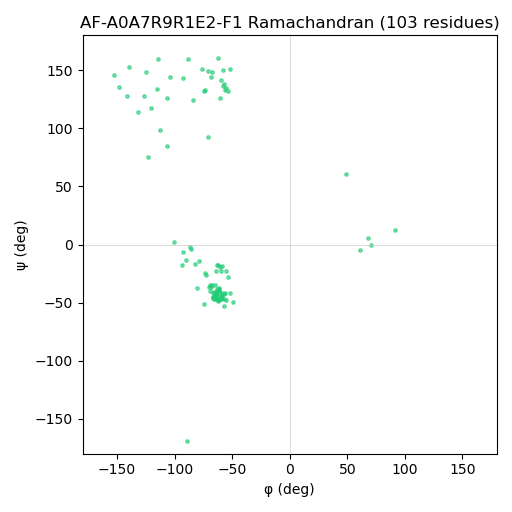A . ILE A 1 99 ? 0.440 4.615 12.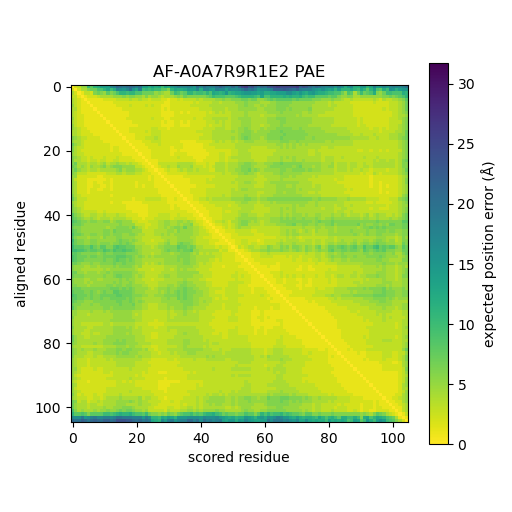120 1.00 94.06 99 ILE A CA 1
ATOM 769 C C . ILE A 1 99 ? 1.939 4.748 11.821 1.00 94.06 99 ILE A C 1
ATOM 771 O O . ILE A 1 99 ? 2.374 5.829 11.418 1.00 94.06 99 ILE A O 1
ATOM 775 N N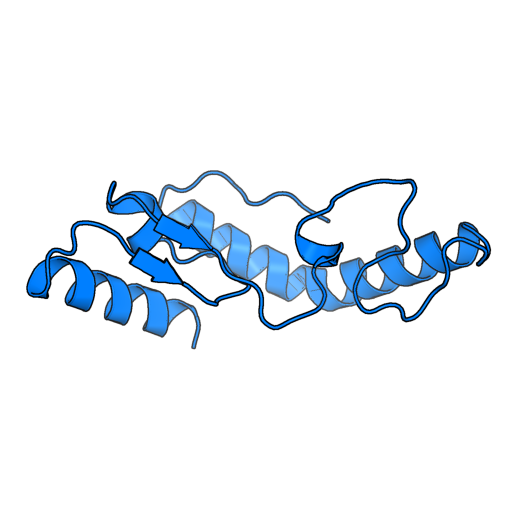 . PRO A 1 100 ? 2.749 3.685 11.998 1.00 93.19 100 PRO A N 1
ATOM 776 C CA . PRO A 1 100 ? 4.147 3.697 11.586 1.00 93.19 100 PRO A CA 1
ATOM 777 C C . PRO A 1 100 ? 4.327 4.135 10.123 1.00 93.19 100 PRO A C 1
ATOM 779 O O . PRO A 1 100 ? 3.437 3.910 9.297 1.00 93.19 100 PRO A O 1
ATOM 782 N N . PRO A 1 101 ? 5.470 4.752 9.779 1.00 93.44 101 PRO A N 1
ATOM 783 C CA . PRO A 1 101 ? 5.746 5.135 8.403 1.00 93.44 101 PRO A CA 1
ATOM 784 C C . PRO A 1 101 ? 5.689 3.913 7.486 1.00 93.44 101 PRO A C 1
ATOM 786 O O . PRO A 1 101 ? 6.195 2.843 7.820 1.00 93.44 101 PRO A O 1
ATOM 789 N N . LEU A 1 102 ? 5.076 4.095 6.320 1.00 89.69 102 LEU A N 1
ATOM 790 C CA . LEU A 1 102 ? 5.030 3.082 5.279 1.00 89.69 102 LEU A CA 1
ATOM 791 C C . LEU A 1 102 ? 6.429 2.873 4.693 1.00 89.69 102 LEU A C 1
ATOM 793 O O . LEU A 1 102 ? 7.187 3.837 4.534 1.00 89.69 102 LEU A O 1
ATOM 797 N N . GLU A 1 103 ? 6.744 1.627 4.346 1.00 80.19 103 GLU A N 1
ATOM 798 C CA . GLU A 1 103 ? 8.005 1.285 3.690 1.00 80.19 103 GLU A CA 1
ATOM 799 C C . GLU A 1 103 ? 8.155 2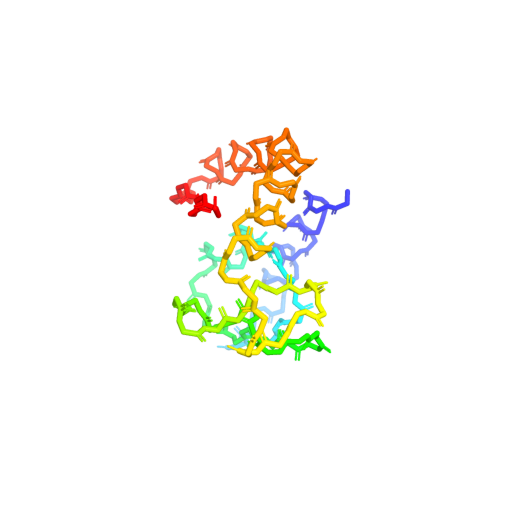.061 2.379 1.00 80.19 103 GLU A C 1
ATOM 801 O O . GLU A 1 103 ? 7.211 2.225 1.609 1.00 80.19 103 GLU A O 1
ATOM 806 N N . THR A 1 104 ? 9.346 2.592 2.134 1.00 63.19 104 THR A N 1
ATOM 807 C CA . THR A 1 104 ? 9.672 3.217 0.853 1.00 63.19 104 THR A CA 1
ATOM 808 C C . THR A 1 104 ? 10.110 2.136 -0.129 1.00 63.19 104 THR A C 1
ATOM 810 O O . THR A 1 104 ? 11.053 1.408 0.183 1.00 63.19 104 THR A O 1
ATOM 813 N N . ASN A 1 105 ? 9.440 2.062 -1.286 1.00 53.31 105 ASN A N 1
ATOM 814 C CA . ASN A 1 105 ? 9.842 1.238 -2.436 1.00 53.31 105 ASN A CA 1
ATOM 815 C C . ASN A 1 105 ? 11.245 1.580 -2.958 1.00 53.31 105 ASN A C 1
ATOM 817 O O . ASN A 1 105 ? 11.683 2.745 -2.807 1.00 53.31 105 ASN A O 1
#

Mean predicted aligned error: 3.9 Å

Organism: NCBI:txid334625

Foldseek 3Di:
DLVVVLVVVLVCCVVVVDQEEEDADPDDNLSVVPVPRHYDYDYPADCVSVVPDPCDADPPLPDDSPDDVVSSVVVLVVVLVVCVVVLVVRQVVSVVSVDPGDDRD

Secondary structure (DSSP, 8-state):
-HHHHHHHHHHHHHHH--S-EEEE-SS--HHHHHT---EEEE-SS-GGGG---TTSPPTTS---TTS-HHHHHHHHHHHHHHHHHHHHHHHHHHHHTTPPPPPP-

Radius of gyration: 16.42 Å; Cα contacts (8 Å, |Δi|>4): 81; chains: 1; bounding box: 42×27×34 Å

Sequence (105 aa):
MTKDLDVIVDGLLSDIRPDVVIVDQARCIPALVLSGIPWVATCSFNPLFFIPDERTPPELSGLSITSPKSEWKAFKDAINSAQYSGWKTFNEWVVSRGIPPLETN

pLDDT: mean 91.99, std 7.54, range [53.31, 98.31]

Nearest PDB structures (foldseek):
  7lvy-assembly1_A  TM=9.118E-01  e=3.892E-04  Tetranychus urticae
  8sfy-assembly1_A  TM=7.618E-01  e=8.308E-02  Tetranychus urticae
  8sfu-assembly2_B  TM=7.527E-01  e=1.004E-01  Tetranychus urticae
  8sfu-assembly1_A  TM=7.539E-01  e=1.213E-01  Tetranychus urticae